Protein AF-A0A7R9AY25-F1 (afdb_monomer_lite)

Organism: Timema shepardi (NCBI:txid629360)

pLDDT: mean 80.38, std 18.95, range [48.25, 98.31]

Foldseek 3Di:
DDALVNEDQQFGQDPNDTHRVVVVLQWAPQWDWGGGRRDIDTDHDPQWDDGRRHDTDGHDPVNPPPPPPPPPPPPPVCPVVVVVVVVVVPPPDDDPVDPDTD

Radius of gyration: 28.58 Å; chains: 1; bounding box: 34×58×77 Å

Sequence (102 aa):
MLENRDCSNRRSCVNNECVNPCNLQVCGVRAQCDVENHVPVCSCPQRYTGNPFQYCNEIDPSELKPRTTAPVLVDLHSTELGRSIVKQLITSVYDPNIGDKV

Structure (mmCIF, N/CA/C/O backbone):
data_AF-A0A7R9AY25-F1
#
_entry.id   AF-A0A7R9AY25-F1
#
loop_
_atom_site.group_PDB
_atom_site.id
_atom_site.type_symbol
_atom_site.label_atom_id
_atom_site.label_alt_id
_atom_site.label_comp_id
_atom_site.label_asym_id
_atom_site.label_entity_id
_atom_site.label_seq_id
_atom_site.pdbx_PDB_ins_code
_atom_site.Cartn_x
_atom_site.Cartn_y
_atom_site.Cartn_z
_atom_site.occupancy
_atom_site.B_iso_or_equiv
_atom_site.auth_seq_id
_atom_site.auth_comp_id
_atom_site.auth_asym_id
_atom_site.auth_atom_id
_atom_site.pdbx_PDB_model_num
ATOM 1 N N . MET A 1 1 ? 18.585 0.985 -23.156 1.00 83.75 1 MET A N 1
ATOM 2 C CA . MET A 1 1 ? 17.528 0.173 -22.523 1.00 83.75 1 MET A CA 1
ATOM 3 C C . MET A 1 1 ? 16.949 1.021 -21.416 1.00 83.75 1 MET A C 1
ATOM 5 O O . MET A 1 1 ? 17.728 1.703 -20.7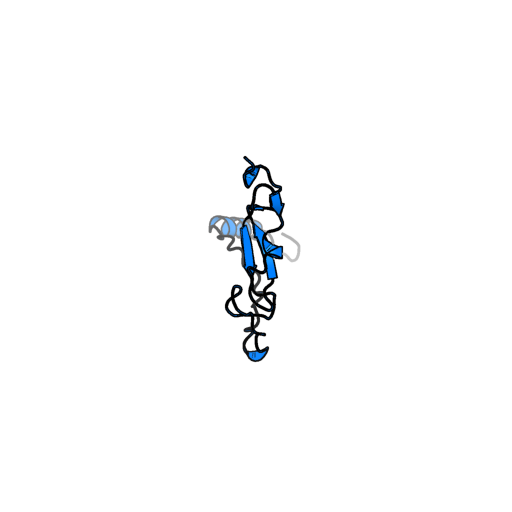68 1.00 83.75 1 MET A O 1
ATOM 9 N N . LEU A 1 2 ? 15.629 1.052 -21.290 1.00 94.62 2 LEU A N 1
ATOM 10 C CA . LEU A 1 2 ? 14.937 1.872 -20.303 1.00 94.62 2 LEU A CA 1
ATOM 11 C C . LEU A 1 2 ? 15.036 1.218 -18.920 1.00 94.62 2 LEU A C 1
ATOM 13 O O . LEU A 1 2 ? 14.882 0.002 -18.796 1.00 94.62 2 LEU A O 1
ATOM 17 N N . GLU A 1 3 ? 15.249 2.017 -17.884 1.00 96.31 3 GLU A N 1
ATOM 18 C CA . GLU A 1 3 ? 15.312 1.590 -16.486 1.00 96.31 3 GLU A CA 1
ATOM 19 C C . GLU A 1 3 ? 14.332 2.399 -15.623 1.00 96.31 3 GLU A C 1
ATOM 21 O O . GLU A 1 3 ? 13.797 3.420 -16.047 1.00 96.31 3 GLU A O 1
ATOM 26 N N . ASN A 1 4 ? 14.099 1.973 -14.376 1.00 95.75 4 ASN A N 1
ATOM 27 C CA . ASN A 1 4 ? 13.196 2.676 -13.454 1.00 95.75 4 ASN A CA 1
ATOM 28 C C . ASN A 1 4 ? 13.530 4.169 -13.307 1.00 95.75 4 ASN A C 1
ATOM 30 O O . ASN A 1 4 ? 12.622 4.992 -13.323 1.00 95.75 4 ASN A O 1
ATOM 34 N N . ARG A 1 5 ? 14.823 4.519 -13.255 1.00 96.25 5 ARG A N 1
ATOM 35 C CA . ARG A 1 5 ? 15.304 5.909 -13.141 1.00 96.25 5 ARG A CA 1
ATOM 36 C C . ARG A 1 5 ? 14.931 6.807 -14.325 1.00 96.25 5 ARG A C 1
ATOM 38 O O . ARG A 1 5 ? 14.961 8.024 -14.184 1.00 96.25 5 ARG A O 1
ATOM 45 N N . ASP A 1 6 ? 14.608 6.215 -15.473 1.00 96.88 6 ASP A N 1
ATOM 46 C CA . ASP A 1 6 ? 14.169 6.945 -16.664 1.00 96.88 6 ASP A CA 1
ATOM 47 C C . ASP A 1 6 ? 12.656 7.230 -16.624 1.00 96.88 6 ASP A C 1
ATOM 49 O O . ASP A 1 6 ? 12.136 8.032 -17.402 1.00 96.88 6 ASP A O 1
ATOM 53 N N . CYS A 1 7 ? 11.932 6.583 -15.706 1.00 96.19 7 CYS A N 1
ATOM 54 C CA . CYS A 1 7 ? 10.521 6.816 -15.451 1.00 96.19 7 CYS A CA 1
ATOM 55 C C . CYS A 1 7 ? 10.321 7.863 -14.346 1.00 96.19 7 CYS A C 1
ATOM 57 O O . CYS A 1 7 ? 11.161 8.080 -13.479 1.00 96.19 7 CYS A O 1
ATOM 59 N N . SER A 1 8 ? 9.149 8.503 -14.334 1.00 95.50 8 SER A N 1
ATOM 60 C CA . SER A 1 8 ? 8.728 9.324 -13.190 1.00 95.50 8 SER A CA 1
ATOM 61 C C . SER A 1 8 ? 8.620 8.472 -11.916 1.00 95.50 8 SER A C 1
ATOM 63 O O . SER A 1 8 ? 8.281 7.294 -11.997 1.00 95.50 8 SER A O 1
ATOM 65 N N . ASN A 1 9 ? 8.805 9.073 -10.737 1.00 92.56 9 ASN A N 1
ATOM 66 C CA . ASN A 1 9 ? 8.783 8.386 -9.432 1.00 92.56 9 ASN A CA 1
ATOM 67 C C . ASN A 1 9 ? 7.524 7.536 -9.163 1.00 92.56 9 ASN A C 1
ATOM 69 O O . ASN A 1 9 ? 7.575 6.602 -8.367 1.00 92.56 9 ASN A O 1
ATOM 73 N N . ARG A 1 10 ? 6.398 7.837 -9.829 1.00 94.75 10 ARG A N 1
ATOM 74 C CA . ARG A 1 10 ? 5.134 7.079 -9.733 1.00 94.75 10 ARG A CA 1
ATOM 75 C C . ARG A 1 10 ? 4.948 6.015 -10.833 1.00 94.75 10 ARG A C 1
ATOM 77 O O . ARG A 1 10 ? 3.831 5.550 -11.051 1.00 94.75 10 ARG A O 1
ATOM 84 N N . ARG A 1 11 ? 5.996 5.663 -11.583 1.00 97.31 11 ARG A N 1
ATOM 85 C CA . ARG A 1 11 ? 5.961 4.684 -12.687 1.00 97.31 11 ARG A CA 1
ATOM 86 C C . ARG A 1 11 ? 7.179 3.774 -12.661 1.00 97.31 11 ARG A C 1
ATOM 88 O O . ARG A 1 11 ? 8.224 4.203 -12.214 1.00 97.31 11 ARG A O 1
ATOM 95 N N . SER A 1 12 ? 7.075 2.574 -13.208 1.00 97.06 12 SER A N 1
ATOM 96 C CA . SER A 1 12 ? 8.154 1.580 -13.253 1.00 97.06 12 SER A CA 1
ATOM 97 C C . SER A 1 12 ? 8.399 1.136 -14.687 1.00 97.06 12 SER A C 1
ATOM 99 O O . SER A 1 12 ? 7.471 1.138 -15.497 1.00 97.06 12 SER A O 1
ATOM 101 N N . CYS A 1 13 ? 9.633 0.745 -15.000 1.00 97.31 13 CYS A N 1
ATOM 102 C CA . CYS A 1 13 ? 9.959 0.189 -16.306 1.00 97.31 13 CYS A CA 1
ATOM 103 C C . CYS A 1 13 ? 9.558 -1.290 -16.354 1.00 97.31 13 CYS A C 1
ATOM 105 O O . CYS A 1 13 ? 10.111 -2.116 -15.628 1.00 97.31 13 CYS A O 1
ATOM 107 N N . VAL A 1 14 ? 8.613 -1.628 -17.230 1.00 95.00 14 VAL A N 1
ATOM 108 C CA . VAL A 1 14 ? 8.209 -3.004 -17.540 1.00 95.00 14 VAL A CA 1
ATOM 109 C C . VAL A 1 14 ? 8.228 -3.147 -19.056 1.00 95.00 14 VAL A C 1
ATOM 111 O O . VAL A 1 14 ? 7.615 -2.349 -19.755 1.00 95.00 14 VAL A O 1
ATOM 114 N N . ASN A 1 15 ? 8.952 -4.140 -19.582 1.00 94.31 15 ASN A N 1
ATOM 115 C CA . ASN A 1 15 ? 9.076 -4.376 -21.028 1.00 94.31 15 ASN A CA 1
ATOM 116 C C . ASN A 1 15 ? 9.479 -3.126 -21.835 1.00 94.31 15 ASN A C 1
ATOM 118 O O . ASN A 1 15 ? 8.993 -2.911 -22.942 1.00 94.31 15 ASN A O 1
ATOM 122 N N . ASN A 1 16 ? 10.405 -2.326 -21.291 1.00 95.75 16 ASN A N 1
ATOM 123 C CA . ASN A 1 16 ? 10.914 -1.108 -21.928 1.00 95.75 16 ASN A CA 1
ATOM 124 C C . ASN A 1 16 ? 9.857 0.019 -22.057 1.00 95.75 16 ASN A C 1
ATOM 126 O O . ASN A 1 16 ? 10.017 0.919 -22.880 1.00 95.75 16 ASN A O 1
ATOM 130 N N . GLU A 1 17 ? 8.806 -0.016 -21.228 1.00 96.44 17 GLU A N 1
ATOM 131 C CA . GLU A 1 17 ? 7.746 0.992 -21.127 1.00 96.44 17 GLU A CA 1
ATOM 132 C C . GLU A 1 17 ? 7.559 1.453 -19.667 1.00 96.44 17 GLU A C 1
ATOM 134 O O . GLU A 1 17 ? 7.617 0.651 -18.734 1.00 96.44 17 GLU A O 1
ATOM 139 N N . CYS A 1 18 ? 7.314 2.752 -19.452 1.00 97.62 18 CYS A N 1
ATOM 140 C CA . CYS A 1 18 ? 7.004 3.302 -18.129 1.00 97.62 18 CYS A CA 1
ATOM 141 C C . CYS A 1 18 ? 5.511 3.173 -17.798 1.00 97.62 18 CYS A C 1
ATOM 143 O O . CYS A 1 18 ? 4.700 4.006 -18.221 1.00 97.62 18 CYS A O 1
ATOM 145 N N . VAL A 1 19 ? 5.166 2.209 -16.949 1.00 96.94 19 VAL A N 1
ATOM 146 C CA . VAL A 1 19 ? 3.785 1.917 -16.531 1.00 96.94 19 VAL A CA 1
ATOM 147 C C . VAL A 1 19 ? 3.558 2.252 -15.058 1.00 96.94 19 VAL A C 1
ATOM 149 O O . VAL A 1 19 ? 4.502 2.323 -14.276 1.00 96.94 19 VAL A O 1
ATOM 152 N N . ASN A 1 20 ? 2.307 2.471 -14.646 1.00 96.50 20 ASN A N 1
ATOM 153 C CA . ASN A 1 20 ? 1.984 2.556 -13.220 1.00 96.50 20 ASN A CA 1
ATOM 154 C C . ASN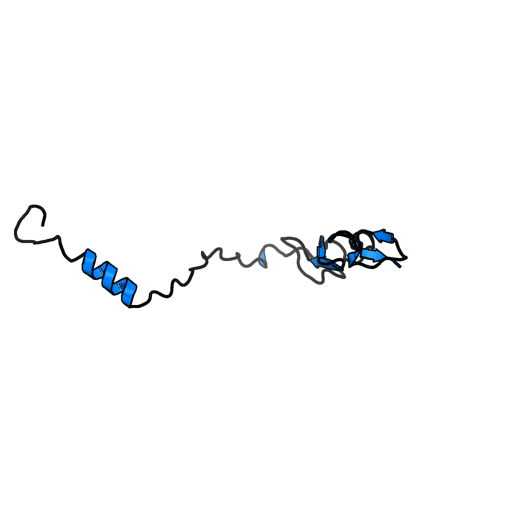 A 1 20 ? 1.939 1.128 -12.637 1.00 96.50 20 ASN A C 1
ATOM 156 O O . ASN A 1 20 ? 1.055 0.364 -13.036 1.00 96.50 20 ASN A O 1
ATOM 160 N N . PRO A 1 21 ? 2.828 0.757 -11.696 1.00 96.25 21 PRO A N 1
ATOM 161 C CA . PRO A 1 21 ? 2.861 -0.598 -11.151 1.00 96.25 21 PRO A CA 1
ATOM 162 C C . PRO A 1 21 ? 1.585 -0.981 -10.381 1.00 96.25 21 PRO A C 1
ATOM 164 O O . PRO A 1 21 ? 1.261 -2.163 -10.305 1.00 96.25 21 PRO A O 1
ATOM 167 N N . CYS A 1 22 ? 0.802 -0.017 -9.880 1.00 96.94 22 CYS A N 1
ATOM 168 C CA . CYS A 1 22 ? -0.489 -0.294 -9.240 1.00 96.94 22 CYS A CA 1
ATOM 169 C C . CYS A 1 22 ? -1.551 -0.835 -10.207 1.00 96.94 22 CYS A C 1
ATOM 171 O O . CYS A 1 22 ? -2.483 -1.513 -9.777 1.00 96.94 22 CYS A O 1
ATOM 173 N N . ASN A 1 23 ? -1.412 -0.590 -11.514 1.00 95.25 23 ASN A N 1
ATOM 174 C CA . ASN A 1 23 ? -2.353 -1.102 -12.515 1.00 95.25 23 ASN A CA 1
ATOM 175 C C . ASN A 1 23 ? -2.161 -2.602 -12.793 1.00 95.25 23 ASN A C 1
ATOM 177 O O . ASN A 1 23 ? -3.003 -3.211 -13.447 1.00 95.25 23 ASN A O 1
ATOM 181 N N . LEU A 1 24 ? -1.079 -3.205 -12.290 1.00 93.69 24 LEU A N 1
ATOM 182 C CA . LEU A 1 24 ? -0.735 -4.613 -12.504 1.00 93.69 24 LEU A CA 1
ATOM 183 C C . LEU A 1 24 ? -1.440 -5.571 -11.522 1.00 93.69 24 LEU A C 1
ATOM 185 O O . LEU A 1 24 ? -1.045 -6.726 -11.423 1.00 93.69 24 LEU A O 1
ATOM 189 N N . GLN A 1 25 ? -2.460 -5.102 -10.788 1.00 90.88 25 GLN A N 1
ATOM 190 C CA . GLN A 1 25 ? -3.236 -5.899 -9.818 1.00 90.88 25 GLN A CA 1
ATOM 191 C C . GLN A 1 25 ? -2.368 -6.627 -8.775 1.00 90.88 25 GLN A C 1
ATOM 193 O O . GLN A 1 25 ? -2.608 -7.773 -8.413 1.00 90.88 25 GLN A O 1
ATOM 198 N N . VAL A 1 26 ? -1.344 -5.936 -8.279 1.00 95.38 26 VAL A N 1
ATOM 199 C CA . VAL A 1 26 ? -0.377 -6.460 -7.298 1.00 95.38 26 VAL A CA 1
ATOM 200 C C . VAL A 1 26 ? -0.880 -6.440 -5.852 1.00 95.38 26 VAL A C 1
ATOM 202 O O . VAL A 1 26 ? -0.352 -7.165 -5.012 1.00 95.38 26 VAL A O 1
ATOM 205 N N . CYS A 1 27 ? -1.876 -5.605 -5.547 1.00 98.06 27 CYS A N 1
ATOM 206 C CA . CYS A 1 27 ? -2.453 -5.498 -4.209 1.00 98.06 27 CYS A CA 1
ATOM 207 C C . CYS A 1 27 ? -3.708 -6.361 -4.060 1.00 98.06 27 CYS A C 1
ATOM 209 O O . CYS A 1 27 ? -4.433 -6.616 -5.022 1.00 98.06 27 CYS A O 1
ATOM 211 N N . GLY A 1 28 ? -3.970 -6.769 -2.821 1.00 96.94 28 GLY A N 1
ATOM 212 C CA . GLY A 1 28 ? -5.124 -7.570 -2.445 1.00 96.94 28 GLY A CA 1
ATOM 213 C C . GLY A 1 28 ? -6.451 -6.820 -2.535 1.00 96.94 28 GLY A C 1
ATOM 214 O O . GLY A 1 28 ? -6.523 -5.602 -2.712 1.00 96.94 28 GLY A O 1
ATOM 215 N N . VAL A 1 29 ? -7.542 -7.559 -2.364 1.00 97.19 29 VAL A N 1
ATOM 216 C CA . VAL A 1 29 ? -8.897 -6.995 -2.412 1.00 97.19 29 VAL A CA 1
ATOM 217 C C . VAL A 1 29 ? -9.104 -6.021 -1.244 1.00 97.19 29 VAL A C 1
ATOM 219 O O . VAL A 1 29 ? -8.736 -6.312 -0.104 1.00 97.19 29 VAL A O 1
ATOM 222 N N . ARG A 1 30 ? -9.698 -4.853 -1.536 1.00 96.81 30 ARG A N 1
ATOM 223 C CA . ARG A 1 30 ? -9.912 -3.722 -0.602 1.00 96.81 30 ARG A CA 1
ATOM 224 C C . ARG A 1 30 ? -8.624 -3.078 -0.063 1.00 96.81 30 ARG A C 1
ATOM 226 O O . ARG A 1 30 ? -8.707 -2.239 0.831 1.00 96.81 30 ARG A O 1
ATOM 233 N N . ALA A 1 31 ? -7.456 -3.422 -0.608 1.00 98.19 31 ALA A N 1
ATOM 234 C CA . ALA A 1 31 ? -6.213 -2.718 -0.325 1.00 98.19 31 ALA A CA 1
ATOM 235 C C . ALA A 1 31 ? -6.091 -1.451 -1.185 1.00 98.19 31 ALA A C 1
ATOM 237 O O . ALA A 1 31 ? -6.555 -1.393 -2.326 1.00 98.19 31 ALA A O 1
ATOM 238 N N . GLN A 1 32 ? -5.443 -0.435 -0.631 1.00 97.75 32 GLN A N 1
ATOM 239 C CA . GLN A 1 32 ? -4.990 0.737 -1.359 1.00 97.75 32 GLN A CA 1
ATOM 240 C C . GLN A 1 32 ? -3.599 0.461 -1.934 1.00 97.75 32 GLN A C 1
ATOM 242 O O . GLN A 1 32 ? -2.760 -0.143 -1.266 1.00 97.75 32 GLN A O 1
ATOM 247 N N . CYS A 1 33 ? -3.356 0.928 -3.157 1.00 98.00 33 CYS A N 1
ATOM 248 C CA . CYS A 1 33 ? -2.037 0.908 -3.779 1.00 98.00 33 CYS A CA 1
ATOM 249 C C . CYS A 1 33 ? -1.507 2.335 -3.928 1.00 98.00 33 CYS A C 1
ATOM 251 O O . CYS A 1 33 ? -2.214 3.199 -4.452 1.00 98.00 33 CYS A O 1
ATOM 253 N N . ASP A 1 34 ? -0.269 2.562 -3.498 1.00 96.81 34 ASP A N 1
ATOM 254 C CA . ASP A 1 34 ? 0.528 3.741 -3.850 1.00 96.81 34 ASP A CA 1
ATOM 255 C C . ASP A 1 34 ? 1.843 3.302 -4.508 1.00 96.81 34 ASP A C 1
ATOM 257 O O . ASP A 1 34 ? 2.159 2.114 -4.557 1.00 96.81 34 ASP A O 1
ATOM 261 N N . VAL A 1 35 ? 2.603 4.249 -5.052 1.00 97.44 35 VAL A N 1
ATOM 262 C CA . VAL A 1 35 ? 3.891 3.976 -5.697 1.00 97.44 35 VAL A CA 1
ATOM 263 C C . VAL A 1 35 ? 4.989 4.750 -4.990 1.00 97.44 35 VAL A C 1
ATOM 265 O O . VAL A 1 35 ? 5.014 5.980 -5.037 1.00 97.44 35 VAL A O 1
ATOM 268 N N . GLU A 1 36 ? 5.935 4.020 -4.408 1.00 96.00 36 GLU A N 1
ATOM 269 C CA . GLU A 1 36 ? 7.134 4.576 -3.791 1.00 96.00 36 GLU A CA 1
ATOM 270 C C . GLU A 1 36 ? 8.365 4.059 -4.528 1.00 96.00 36 GLU A C 1
ATOM 272 O O . GLU A 1 36 ? 8.572 2.854 -4.644 1.00 96.00 36 GLU A O 1
ATOM 277 N N . ASN A 1 37 ? 9.189 4.969 -5.051 1.00 94.94 37 ASN A N 1
ATOM 278 C CA . ASN A 1 37 ? 10.438 4.636 -5.744 1.00 94.94 37 ASN A CA 1
ATOM 279 C C . ASN A 1 37 ? 10.268 3.554 -6.825 1.00 94.94 37 ASN A C 1
ATOM 281 O O . ASN A 1 37 ? 11.035 2.593 -6.880 1.00 94.94 37 ASN A O 1
ATOM 285 N N . HIS A 1 38 ? 9.265 3.718 -7.696 1.00 96.56 38 HIS A N 1
ATOM 286 C CA . HIS A 1 38 ? 8.950 2.761 -8.766 1.00 96.56 38 HIS A CA 1
ATOM 287 C C . HIS A 1 38 ? 8.507 1.372 -8.261 1.00 96.56 38 HIS A C 1
ATOM 289 O O . HIS A 1 38 ? 8.515 0.405 -9.025 1.00 96.56 38 HIS A O 1
ATOM 295 N N . VAL A 1 39 ? 8.107 1.250 -6.995 1.00 95.69 39 VAL A N 1
ATOM 296 C CA . VAL A 1 39 ? 7.613 0.010 -6.387 1.00 95.69 39 VAL A CA 1
ATOM 297 C C . VAL A 1 39 ? 6.179 0.231 -5.902 1.00 95.69 39 VAL A C 1
ATOM 299 O O . VAL A 1 39 ? 5.898 1.255 -5.279 1.00 95.69 39 VAL A O 1
ATOM 302 N N . PRO A 1 40 ? 5.247 -0.693 -6.186 1.00 96.88 40 PRO A N 1
ATOM 303 C CA . PRO A 1 40 ? 3.908 -0.614 -5.629 1.00 96.88 40 PRO A CA 1
ATOM 304 C C . PRO A 1 40 ? 3.943 -0.940 -4.132 1.00 96.88 40 PRO A C 1
ATOM 306 O O . PRO A 1 40 ? 4.481 -1.966 -3.715 1.00 96.88 40 PRO A O 1
ATOM 309 N N . VAL A 1 41 ? 3.332 -0.080 -3.328 1.00 97.31 41 VAL A N 1
ATOM 310 C CA . VAL A 1 41 ? 3.169 -0.245 -1.886 1.00 97.31 41 VAL A CA 1
ATOM 311 C C . VAL A 1 41 ? 1.689 -0.458 -1.598 1.00 97.31 41 VAL A C 1
ATOM 313 O O . VAL A 1 41 ? 0.855 0.398 -1.894 1.00 97.31 41 VAL A O 1
ATOM 316 N N . CYS A 1 42 ? 1.364 -1.614 -1.024 1.00 98.31 42 CYS A N 1
ATOM 317 C CA . CYS A 1 42 ? -0.002 -1.983 -0.673 1.00 98.31 42 CYS A CA 1
ATOM 318 C C . CYS A 1 42 ? -0.255 -1.729 0.815 1.00 98.31 42 CYS A C 1
ATOM 320 O O . CYS A 1 42 ? 0.522 -2.164 1.667 1.00 98.31 42 CYS A O 1
ATOM 322 N N . SER A 1 43 ? -1.370 -1.084 1.145 1.00 98.12 43 SER A N 1
ATOM 323 C CA . SER A 1 43 ? -1.789 -0.850 2.529 1.00 98.12 43 SER A CA 1
ATOM 324 C C . SER A 1 43 ? -3.292 -1.057 2.700 1.00 98.12 43 SER A C 1
ATOM 326 O O . SER A 1 43 ? -4.071 -0.891 1.761 1.00 98.12 43 SER A O 1
ATOM 328 N N . CYS A 1 44 ? -3.724 -1.450 3.899 1.00 98.12 44 CYS A N 1
ATOM 329 C CA . CYS A 1 44 ? -5.150 -1.454 4.212 1.00 98.12 44 CYS A CA 1
ATOM 330 C C . CYS A 1 44 ? -5.592 -0.023 4.563 1.00 98.12 44 CYS A C 1
ATOM 332 O O . CYS A 1 44 ? -4.954 0.607 5.412 1.00 98.12 44 CYS A O 1
ATOM 334 N N . PRO A 1 45 ? -6.659 0.503 3.933 1.00 96.12 45 PRO A N 1
ATOM 335 C CA . PRO A 1 45 ? -7.137 1.853 4.205 1.00 96.12 45 PRO A CA 1
ATOM 336 C C . PRO A 1 45 ? -7.693 1.975 5.629 1.00 96.12 45 PRO A C 1
ATOM 338 O O . PRO A 1 45 ? -7.881 0.989 6.347 1.00 96.12 45 PRO A O 1
ATOM 341 N N . GLN A 1 46 ? -7.983 3.205 6.058 1.00 92.12 46 GLN A N 1
ATOM 342 C CA . GLN A 1 46 ? -8.545 3.448 7.385 1.00 92.12 46 GLN A CA 1
ATOM 343 C C . GLN A 1 46 ? -9.800 2.592 7.609 1.00 92.12 46 GLN A C 1
ATOM 345 O O . GLN A 1 46 ? -10.660 2.519 6.735 1.00 92.12 46 GLN A O 1
ATOM 350 N N . ARG A 1 47 ? -9.918 1.998 8.807 1.00 90.50 47 ARG A N 1
ATOM 351 C CA . ARG A 1 47 ? -10.985 1.050 9.196 1.00 90.50 47 ARG A CA 1
ATOM 352 C C . ARG A 1 47 ? -10.852 -0.352 8.590 1.00 90.50 47 ARG A C 1
ATOM 354 O O . ARG A 1 47 ? -11.777 -1.140 8.750 1.00 90.50 47 ARG A O 1
ATOM 361 N N . TYR A 1 48 ? -9.714 -0.685 7.980 1.00 95.69 4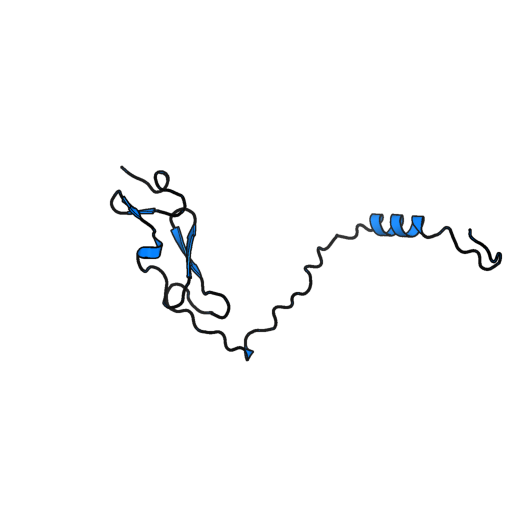8 TYR A N 1
ATOM 362 C CA . TYR A 1 48 ? -9.414 -2.031 7.496 1.00 95.69 48 TYR A CA 1
ATOM 363 C C . TYR A 1 48 ? -8.125 -2.598 8.097 1.00 95.69 48 TYR A C 1
ATOM 365 O O . TYR A 1 48 ? -7.215 -1.856 8.460 1.00 95.69 48 TYR A O 1
ATOM 373 N N . THR A 1 49 ? -8.041 -3.925 8.182 1.00 95.06 49 THR A N 1
ATOM 374 C CA . THR A 1 49 ? -6.879 -4.679 8.673 1.00 95.06 49 THR A CA 1
ATOM 375 C C . THR A 1 49 ? -6.705 -5.992 7.905 1.00 95.06 49 THR A C 1
ATOM 377 O O . THR A 1 49 ? -7.616 -6.434 7.211 1.00 95.06 49 THR A O 1
ATOM 380 N N . GLY A 1 50 ? -5.551 -6.644 8.022 1.00 95.69 50 GLY A N 1
ATOM 381 C CA . GLY A 1 50 ? -5.245 -7.903 7.338 1.00 95.69 50 GLY 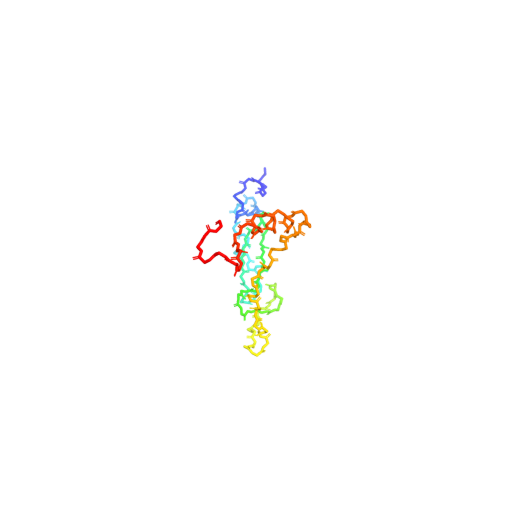A CA 1
ATOM 382 C C . GLY A 1 50 ? -3.985 -7.817 6.483 1.00 95.69 50 GLY A C 1
ATOM 383 O O . GLY A 1 50 ? -3.114 -6.985 6.731 1.00 95.69 50 GLY A O 1
ATOM 384 N N . ASN A 1 51 ? -3.879 -8.698 5.486 1.00 97.19 51 ASN A N 1
ATOM 385 C CA . ASN A 1 51 ? -2.740 -8.732 4.573 1.00 97.19 51 ASN A CA 1
ATOM 386 C C . ASN A 1 51 ? -3.055 -7.901 3.314 1.00 97.19 51 ASN A C 1
ATOM 388 O O . ASN A 1 51 ? -3.865 -8.346 2.498 1.00 97.19 51 ASN A O 1
ATOM 392 N N . PRO A 1 52 ? -2.399 -6.747 3.094 1.00 97.81 52 PRO A N 1
ATOM 393 C CA . PRO A 1 52 ? -2.697 -5.866 1.965 1.00 97.81 52 PRO A CA 1
ATOM 394 C C . PRO A 1 52 ? -2.326 -6.451 0.593 1.00 97.81 52 PRO A C 1
ATOM 396 O O . PRO A 1 52 ? -2.761 -5.919 -0.423 1.00 97.81 52 PRO A O 1
ATOM 399 N N . PHE A 1 53 ? -1.573 -7.554 0.533 1.00 97.31 53 PHE A N 1
ATOM 400 C CA . PHE A 1 53 ? -1.297 -8.290 -0.709 1.00 97.31 53 PHE A CA 1
ATOM 401 C C . PHE A 1 53 ? -2.329 -9.387 -1.006 1.00 97.31 53 PHE A C 1
ATOM 403 O O . PHE A 1 53 ? -2.293 -9.992 -2.071 1.00 97.31 53 PHE A O 1
ATOM 410 N N . GLN A 1 54 ? -3.249 -9.663 -0.076 1.00 97.12 54 GLN A N 1
ATOM 411 C CA . GLN A 1 54 ? -4.276 -10.697 -0.234 1.00 97.12 54 GLN A CA 1
ATOM 412 C C . GLN A 1 54 ? -5.681 -10.120 -0.056 1.00 97.12 54 GLN A C 1
ATOM 414 O O . GLN A 1 54 ? -6.473 -10.104 -0.998 1.00 97.12 54 GLN A O 1
ATOM 419 N N . TYR A 1 55 ? -5.994 -9.636 1.147 1.00 97.56 55 TYR A N 1
ATOM 420 C CA . TYR A 1 55 ? -7.323 -9.154 1.502 1.00 97.56 55 TYR A CA 1
ATOM 421 C C . TYR A 1 55 ? -7.287 -8.257 2.747 1.00 97.56 55 TYR A C 1
ATOM 423 O O . TYR A 1 55 ? -6.719 -8.629 3.780 1.00 97.56 55 TYR A O 1
ATOM 431 N N . CYS A 1 56 ? -7.958 -7.109 2.664 1.00 97.81 56 CYS A N 1
ATOM 432 C CA . CYS A 1 56 ? -8.205 -6.215 3.791 1.00 97.81 56 CYS A CA 1
ATOM 433 C C . CYS A 1 56 ? -9.646 -6.386 4.303 1.00 97.81 56 CYS A C 1
ATOM 435 O O . CYS A 1 56 ? -10.618 -6.150 3.584 1.00 97.81 56 CYS A O 1
ATOM 437 N N . ASN A 1 57 ? -9.782 -6.783 5.565 1.00 96.69 57 ASN A N 1
ATOM 438 C CA . ASN A 1 57 ? -11.045 -6.959 6.277 1.00 96.69 57 ASN A CA 1
ATOM 439 C C . ASN A 1 57 ? -11.441 -5.675 7.004 1.00 96.69 57 ASN A C 1
ATOM 441 O O . ASN A 1 57 ? -10.575 -4.963 7.508 1.00 96.69 57 ASN A O 1
ATOM 445 N N . GLU A 1 58 ? -12.739 -5.393 7.088 1.00 95.12 58 GLU A N 1
ATOM 446 C CA . GLU A 1 58 ? -13.244 -4.299 7.921 1.00 95.12 58 GLU A CA 1
ATOM 447 C C . GLU A 1 58 ? -12.919 -4.568 9.392 1.00 95.12 58 GLU A C 1
ATOM 449 O O . GLU A 1 58 ? -13.078 -5.686 9.882 1.00 95.12 58 GLU A O 1
ATOM 454 N N . ILE A 1 59 ? -12.447 -3.540 10.093 1.00 91.62 59 ILE A N 1
ATOM 455 C CA . ILE A 1 59 ? -12.232 -3.603 11.535 1.00 91.62 59 ILE A CA 1
ATOM 456 C C . ILE A 1 59 ? -13.592 -3.445 12.207 1.00 91.62 59 ILE A C 1
ATOM 458 O O . ILE A 1 59 ? -14.269 -2.431 12.001 1.00 91.62 59 ILE A O 1
ATOM 462 N N . ASP A 1 60 ? -13.960 -4.419 13.039 1.00 86.19 60 ASP A N 1
ATOM 463 C CA . ASP A 1 60 ? -15.128 -4.306 13.904 1.00 86.19 60 ASP A CA 1
ATOM 464 C C . ASP A 1 60 ? -14.988 -3.034 14.764 1.00 86.19 60 ASP A C 1
ATOM 466 O O . ASP A 1 60 ? -13.951 -2.843 15.405 1.00 86.19 60 ASP A O 1
ATOM 470 N N . PRO A 1 61 ? -15.988 -2.134 14.790 1.00 78.00 61 PRO A N 1
ATOM 471 C CA . PRO A 1 61 ? -15.950 -0.932 15.615 1.00 78.00 61 PRO A CA 1
ATOM 472 C C . PRO A 1 61 ? -15.573 -1.170 17.085 1.00 78.00 61 PRO A C 1
ATOM 474 O O . PRO A 1 61 ? -15.001 -0.267 17.692 1.00 78.00 61 PRO A O 1
ATOM 477 N N . SER A 1 62 ? -15.857 -2.353 17.638 1.00 76.19 62 SER A N 1
ATOM 478 C CA . SER A 1 62 ? -15.479 -2.754 18.998 1.00 76.19 62 SER A CA 1
ATOM 479 C C . SER A 1 62 ? -13.972 -2.988 19.184 1.00 76.19 62 SER A C 1
ATOM 481 O O . SER A 1 62 ? -13.453 -2.770 20.277 1.00 76.19 62 SER A O 1
ATOM 483 N N . GLU A 1 63 ? -13.253 -3.348 18.117 1.00 70.31 63 GLU A N 1
ATOM 484 C CA . GLU A 1 63 ? -11.804 -3.606 18.109 1.00 70.31 63 GLU A CA 1
ATOM 485 C C . GLU A 1 63 ? -10.974 -2.338 17.867 1.00 70.31 63 GLU A C 1
ATOM 487 O O . GLU A 1 63 ? -9.763 -2.307 18.115 1.00 70.31 63 GLU A O 1
ATOM 492 N N . LEU A 1 64 ? -11.603 -1.244 17.421 1.00 69.12 64 LEU A N 1
ATOM 493 C CA . LEU A 1 64 ? -10.950 0.058 17.441 1.00 69.12 64 LEU A CA 1
ATOM 494 C C . LEU A 1 64 ? -10.855 0.533 18.882 1.00 69.12 64 LEU A C 1
ATOM 496 O O . LEU A 1 64 ? -11.686 1.307 19.358 1.00 69.12 64 LEU A O 1
ATOM 500 N N . LYS A 1 65 ? -9.771 0.136 19.555 1.00 69.00 65 LYS A N 1
ATOM 501 C CA . LYS A 1 65 ? -9.299 0.883 20.718 1.00 69.00 65 LYS A CA 1
ATOM 502 C C . LYS A 1 65 ? -9.281 2.353 20.303 1.00 69.00 65 LYS A C 1
ATOM 504 O O . LYS A 1 65 ? -8.674 2.653 19.266 1.00 69.00 65 LYS A O 1
ATOM 509 N N . PRO A 1 66 ? -9.972 3.253 21.030 1.00 68.62 66 PRO A N 1
ATOM 510 C CA . PRO A 1 66 ? -9.941 4.666 20.709 1.00 68.62 66 PRO A CA 1
ATOM 511 C C . PRO A 1 66 ? -8.473 5.030 20.598 1.00 68.62 66 PRO A C 1
ATOM 513 O O . PRO A 1 66 ? -7.712 4.837 21.548 1.00 68.62 66 PRO A O 1
ATOM 516 N N . ARG A 1 67 ? -8.061 5.445 19.394 1.00 63.03 67 ARG A N 1
ATOM 517 C CA . ARG A 1 67 ? -6.729 5.983 19.178 1.00 63.03 67 ARG A CA 1
ATOM 518 C C . ARG A 1 67 ? -6.702 7.172 20.106 1.00 63.03 67 ARG A C 1
ATOM 520 O O . ARG A 1 67 ? -7.336 8.179 19.806 1.00 63.03 67 ARG A O 1
ATOM 527 N N . THR A 1 68 ? -6.094 7.007 21.273 1.00 52.22 68 THR A N 1
ATOM 528 C CA . THR A 1 68 ? -5.879 8.094 22.199 1.00 52.22 68 THR A CA 1
ATOM 529 C C . THR A 1 68 ? -5.079 9.088 21.387 1.00 52.22 68 THR A C 1
ATOM 531 O O . THR A 1 68 ? -3.872 8.960 21.215 1.00 52.22 68 THR A O 1
ATOM 534 N N . THR A 1 69 ? -5.760 10.107 20.874 1.00 57.94 69 THR A N 1
ATOM 535 C CA . THR A 1 69 ? -5.185 11.422 20.651 1.00 57.94 69 THR A CA 1
ATOM 536 C C . THR A 1 69 ? -4.869 11.978 22.035 1.00 57.94 69 THR A C 1
ATOM 538 O O . THR A 1 69 ? -5.359 13.031 22.428 1.00 57.94 69 THR A O 1
ATOM 541 N N . ALA A 1 70 ? -4.087 11.233 22.823 1.00 61.16 70 ALA A N 1
ATOM 542 C CA . ALA A 1 70 ? -3.225 11.866 23.776 1.00 61.16 70 ALA A CA 1
ATOM 543 C C . ALA A 1 70 ? -2.412 12.819 22.899 1.00 61.16 70 ALA A C 1
ATOM 545 O O . ALA A 1 70 ? -1.853 12.366 21.887 1.00 61.16 70 ALA A O 1
ATOM 546 N N . PRO A 1 71 ? -2.426 14.131 23.176 1.00 60.88 71 PRO A N 1
ATOM 547 C CA . PRO A 1 71 ? -1.447 14.993 22.549 1.00 60.88 71 PRO A CA 1
ATOM 548 C C . PRO A 1 71 ? -0.106 14.290 22.731 1.00 60.88 71 PRO A C 1
ATOM 550 O O . PRO A 1 71 ? 0.164 13.763 23.814 1.00 60.88 71 PRO A O 1
ATOM 553 N N . VAL A 1 72 ? 0.688 14.207 21.661 1.00 54.47 72 VAL A N 1
ATOM 554 C CA . VAL A 1 72 ? 2.111 13.933 21.819 1.00 54.47 72 VAL A CA 1
ATOM 555 C C . VAL A 1 72 ? 2.546 14.991 22.820 1.00 54.47 72 VAL A C 1
ATOM 557 O O . VAL A 1 72 ? 2.624 16.171 22.476 1.00 54.47 72 VAL A O 1
ATOM 560 N N . LEU A 1 73 ? 2.709 14.604 24.086 1.00 60.44 73 LEU A N 1
ATOM 561 C CA . LEU A 1 73 ? 3.568 15.339 24.979 1.00 60.44 73 LEU A CA 1
ATOM 562 C C . LEU A 1 73 ? 4.889 15.226 24.246 1.00 60.44 73 LEU A C 1
ATOM 564 O O . LEU A 1 73 ? 5.548 14.193 24.262 1.00 60.44 73 LEU A O 1
ATOM 568 N N . VAL A 1 74 ? 5.190 16.256 23.457 1.00 52.47 74 VAL A N 1
ATOM 569 C CA . VAL A 1 74 ? 6.568 16.593 23.199 1.00 52.47 74 VAL A CA 1
ATOM 570 C C . VAL A 1 74 ? 7.150 16.614 24.595 1.00 52.47 74 VAL A C 1
ATOM 572 O O . VAL A 1 74 ? 6.802 17.473 25.406 1.00 52.47 74 VAL A O 1
ATOM 575 N N . ASP A 1 75 ? 7.933 15.594 24.921 1.00 56.56 75 ASP A N 1
ATOM 576 C CA . ASP A 1 75 ? 8.847 15.684 26.030 1.00 56.56 75 ASP A CA 1
ATOM 577 C C . ASP A 1 75 ? 9.794 16.820 25.628 1.00 56.56 75 ASP A C 1
ATOM 579 O O . ASP A 1 75 ? 10.879 16.615 25.086 1.00 56.56 75 ASP A O 1
ATOM 583 N N . LEU A 1 76 ? 9.370 18.071 25.862 1.00 55.03 76 LEU A N 1
ATOM 584 C CA . LEU A 1 76 ? 10.305 19.077 26.300 1.00 55.03 76 LEU A CA 1
ATOM 585 C C . LEU A 1 76 ? 10.872 18.436 27.550 1.00 55.03 76 LEU A C 1
ATOM 587 O O . LEU A 1 76 ? 10.260 18.503 28.619 1.00 55.03 76 LEU A O 1
ATOM 591 N N . HIS A 1 77 ? 12.008 17.758 27.388 1.00 50.34 77 HIS A N 1
ATOM 592 C CA . HIS A 1 77 ? 12.945 17.547 28.462 1.00 50.34 77 HIS A CA 1
ATOM 593 C C . HIS A 1 77 ? 13.036 18.899 29.161 1.00 50.34 77 HIS A C 1
ATOM 595 O O . HIS A 1 77 ? 13.667 19.834 28.668 1.00 50.34 77 HIS A O 1
ATOM 601 N N . SER A 1 78 ? 12.287 19.033 30.255 1.00 56.84 78 SER A N 1
ATOM 602 C CA . SER A 1 78 ? 12.393 20.153 31.161 1.00 56.84 78 SER A CA 1
ATOM 603 C C . SER A 1 78 ? 13.780 19.982 31.736 1.00 56.84 78 SER A C 1
ATOM 605 O O . SER A 1 78 ? 13.955 19.271 32.722 1.00 56.84 78 SER A O 1
ATOM 607 N N . THR A 1 79 ? 14.786 20.544 31.071 1.00 60.53 79 THR A N 1
ATOM 608 C CA . THR A 1 79 ? 16.089 20.720 31.685 1.00 60.53 79 THR A CA 1
ATOM 609 C C . THR A 1 79 ? 15.812 21.431 33.002 1.00 60.53 79 THR A C 1
ATOM 611 O O . THR A 1 79 ? 15.050 22.400 33.047 1.00 60.53 79 THR A O 1
ATOM 614 N N . GLU A 1 80 ? 16.351 20.918 34.105 1.00 58.59 80 GLU A N 1
ATOM 615 C CA . GLU A 1 80 ? 16.120 21.503 35.431 1.00 58.59 80 GLU A CA 1
ATOM 616 C C . GLU A 1 80 ? 16.484 23.003 35.471 1.00 58.59 80 GLU A C 1
ATOM 618 O O . GLU A 1 80 ? 15.907 23.763 36.249 1.00 58.59 80 GLU A O 1
ATOM 623 N N . LEU A 1 81 ? 17.329 23.464 34.536 1.00 57.03 81 LEU A N 1
ATOM 624 C CA . LEU A 1 81 ? 17.605 24.879 34.280 1.00 57.03 81 LEU A CA 1
ATOM 625 C C . LEU A 1 81 ? 16.362 25.704 33.889 1.00 57.03 81 LEU A C 1
ATOM 627 O O . LEU A 1 81 ? 16.216 26.828 34.364 1.00 57.03 81 LEU A O 1
ATOM 631 N N . GLY A 1 82 ? 15.445 25.177 33.070 1.00 54.50 82 GLY A N 1
ATOM 632 C CA . GLY A 1 82 ? 14.249 25.906 32.625 1.00 54.50 82 GLY A CA 1
ATOM 633 C C . GLY A 1 82 ? 13.258 26.181 33.760 1.00 54.50 82 GLY A C 1
ATOM 634 O O . GLY A 1 82 ? 12.675 27.262 33.835 1.00 54.50 82 GLY A O 1
ATOM 635 N N . ARG A 1 83 ? 13.121 25.245 34.709 1.00 59.97 83 ARG A N 1
ATOM 636 C CA . ARG A 1 83 ? 12.279 25.434 35.904 1.00 59.97 83 ARG A CA 1
ATOM 637 C C . ARG A 1 83 ? 12.860 26.476 36.862 1.00 59.97 83 ARG A C 1
ATOM 639 O O . ARG A 1 83 ? 12.093 27.208 37.486 1.00 59.97 83 ARG A O 1
ATOM 646 N N . SER A 1 84 ? 14.188 26.573 36.959 1.00 58.25 84 SER A N 1
ATOM 647 C CA . SER A 1 84 ? 14.848 27.540 37.844 1.00 58.25 84 SER A CA 1
ATOM 648 C C . SER A 1 84 ? 14.700 28.984 37.351 1.00 58.25 84 SER A C 1
ATOM 650 O O . SER A 1 84 ? 14.461 29.878 38.160 1.00 58.25 84 SER A O 1
ATOM 652 N N . ILE A 1 85 ? 14.748 29.206 36.031 1.00 60.06 85 ILE A N 1
ATOM 653 C CA . ILE A 1 85 ? 14.557 30.537 35.427 1.00 60.06 85 ILE A CA 1
ATOM 654 C C . ILE A 1 85 ? 13.109 31.015 35.606 1.00 60.06 85 ILE A C 1
ATOM 656 O O . ILE A 1 85 ? 12.879 32.149 36.024 1.00 60.06 85 ILE A O 1
ATOM 660 N N . VAL A 1 86 ? 12.122 30.139 35.365 1.00 59.44 86 VAL A N 1
ATOM 661 C CA . VAL A 1 86 ? 10.696 30.477 35.544 1.00 59.44 86 VAL A CA 1
ATOM 662 C C . VAL A 1 86 ? 10.381 30.809 37.007 1.00 59.44 86 VAL A C 1
ATOM 664 O O . VAL A 1 86 ? 9.623 31.736 37.271 1.00 59.44 86 VAL A O 1
ATOM 667 N N . LYS A 1 87 ? 10.999 30.116 37.973 1.00 60.06 87 LYS A N 1
ATOM 668 C CA . LYS A 1 87 ? 10.801 30.394 39.405 1.00 60.06 87 LYS A CA 1
ATOM 669 C C . LYS A 1 87 ? 11.456 31.712 39.850 1.00 60.06 87 LYS A C 1
ATOM 671 O O . LYS A 1 87 ? 10.890 32.392 40.699 1.00 60.06 87 LYS A O 1
ATOM 676 N N . GLN A 1 88 ? 12.593 32.097 39.258 1.00 57.34 88 GLN A N 1
ATOM 677 C CA . GLN A 1 88 ? 13.285 33.365 39.545 1.00 57.34 88 GLN A CA 1
ATOM 678 C C . GLN A 1 88 ? 12.571 34.608 38.997 1.00 57.34 88 GLN A C 1
ATOM 680 O O . GLN A 1 88 ? 12.732 35.683 39.564 1.00 57.34 88 GLN A O 1
ATOM 685 N N . LEU A 1 89 ? 11.759 34.476 37.944 1.00 55.69 89 LEU A N 1
ATOM 686 C CA . LEU A 1 89 ? 10.964 35.589 37.408 1.00 55.69 89 LEU A CA 1
ATOM 687 C C . LEU A 1 89 ? 9.650 35.833 38.173 1.00 55.69 89 LEU A C 1
ATOM 689 O O . LEU A 1 89 ? 9.008 36.853 37.952 1.00 55.69 89 LEU A O 1
ATOM 693 N N . ILE A 1 90 ? 9.240 34.918 39.063 1.00 57.69 90 ILE A N 1
ATOM 694 C CA . ILE A 1 90 ? 7.934 34.967 39.750 1.00 57.69 90 ILE A CA 1
ATOM 695 C C . ILE A 1 90 ? 8.061 35.370 41.240 1.00 57.69 90 ILE A C 1
ATOM 697 O O . ILE A 1 90 ? 7.060 35.661 41.886 1.00 57.69 90 ILE A O 1
ATOM 701 N N . T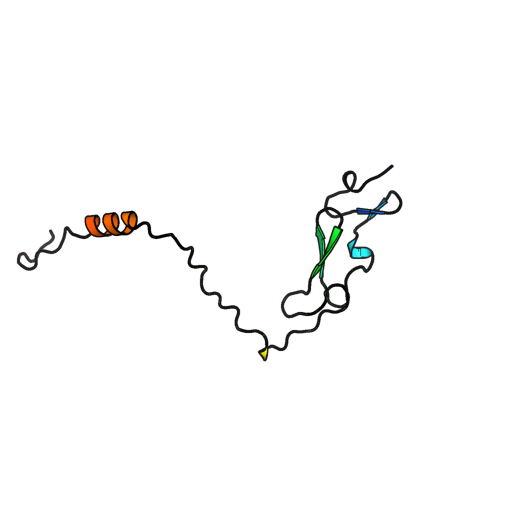HR A 1 91 ? 9.270 35.462 41.811 1.00 54.91 91 THR A N 1
ATOM 702 C CA . THR A 1 91 ? 9.472 35.792 43.246 1.00 54.91 91 THR A CA 1
ATOM 703 C C . THR A 1 91 ? 9.653 37.277 43.582 1.00 54.91 91 THR A C 1
ATOM 705 O O . THR A 1 91 ? 10.037 37.616 44.696 1.00 54.91 91 THR A O 1
ATOM 708 N N . SER A 1 92 ? 9.325 38.176 42.668 1.00 55.75 92 SER A N 1
ATOM 709 C CA . SER A 1 92 ? 8.959 39.560 42.987 1.00 55.75 92 SER A CA 1
ATOM 710 C C . SER A 1 92 ? 7.569 39.706 42.391 1.00 55.75 92 SER A C 1
ATOM 712 O O . SER A 1 92 ? 7.450 39.650 41.175 1.00 55.75 92 SER A O 1
ATOM 714 N N . VAL A 1 93 ? 6.490 39.538 43.150 1.00 56.28 93 VAL A N 1
ATOM 715 C CA . VAL A 1 93 ? 5.670 40.641 43.664 1.00 56.28 93 VAL A CA 1
ATOM 716 C C . VAL A 1 93 ? 4.584 40.001 44.543 1.00 56.28 93 VAL A C 1
ATOM 718 O O . VAL A 1 93 ? 3.608 39.487 44.005 1.00 56.28 93 VAL A O 1
ATOM 721 N N . TYR A 1 94 ? 4.758 39.964 45.867 1.00 49.75 94 TYR A N 1
ATOM 722 C CA . TYR A 1 94 ? 3.655 39.878 46.842 1.00 49.75 94 TYR A CA 1
ATOM 723 C C . TYR A 1 94 ? 4.204 40.074 48.264 1.00 49.75 94 TYR A C 1
ATOM 725 O O 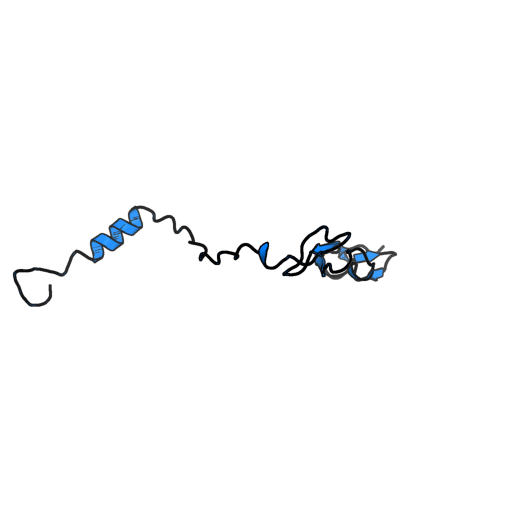. TYR A 1 94 ? 4.771 39.150 48.846 1.00 49.75 94 TYR A O 1
ATOM 733 N N . ASP A 1 95 ? 4.042 41.277 48.818 1.00 48.41 95 ASP A N 1
ATOM 734 C CA . ASP A 1 95 ? 4.256 41.550 50.243 1.00 48.41 95 ASP A CA 1
ATOM 735 C C . ASP A 1 95 ? 2.883 41.568 50.945 1.00 48.41 95 ASP A C 1
ATOM 737 O O . ASP A 1 95 ? 2.058 42.429 50.635 1.00 48.41 95 ASP A O 1
ATOM 741 N N . PRO A 1 96 ? 2.591 40.638 51.873 1.00 51.59 96 PRO A N 1
ATOM 742 C CA . PRO A 1 96 ? 1.319 40.608 52.593 1.00 51.59 96 PRO A CA 1
ATOM 743 C C . PRO A 1 96 ? 1.149 41.735 53.633 1.00 51.59 96 PRO A C 1
ATOM 745 O O . PRO A 1 96 ? 0.114 41.775 54.295 1.00 51.59 96 PRO A O 1
ATOM 748 N N . ASN A 1 97 ? 2.117 42.646 53.798 1.00 56.59 97 ASN A N 1
ATOM 749 C CA . ASN A 1 97 ? 2.048 43.756 54.761 1.00 56.59 97 ASN A CA 1
ATOM 750 C C . ASN A 1 97 ? 1.813 45.131 54.124 1.00 56.59 97 ASN A C 1
ATOM 752 O O . ASN A 1 97 ? 1.592 46.104 54.845 1.00 56.59 97 ASN A O 1
ATOM 756 N N . ILE A 1 98 ? 1.846 45.237 52.795 1.00 61.59 98 ILE A N 1
ATOM 757 C CA . ILE A 1 98 ? 1.641 46.496 52.076 1.00 61.59 98 ILE A CA 1
ATOM 758 C C . ILE A 1 98 ? 0.643 46.204 50.967 1.00 61.59 98 ILE A C 1
ATOM 760 O O . ILE A 1 98 ? 0.979 45.650 49.924 1.00 61.59 98 ILE A O 1
ATOM 764 N N . GLY A 1 99 ? -0.620 46.536 51.222 1.00 56.34 99 GLY A N 1
ATOM 765 C CA . GLY A 1 99 ? -1.701 46.415 50.253 1.00 56.34 99 GLY A CA 1
ATOM 766 C C . GLY A 1 99 ? -1.593 47.427 49.116 1.00 56.34 99 GLY A C 1
ATOM 767 O O . GLY A 1 99 ? -2.533 48.182 48.935 1.00 56.34 99 GLY A O 1
ATOM 768 N N . ASP A 1 100 ? -0.474 47.459 48.389 1.00 48.25 100 ASP A N 1
ATOM 769 C CA . ASP A 1 100 ? -0.427 47.809 46.970 1.00 48.25 100 ASP A CA 1
ATOM 770 C C . ASP A 1 100 ? 0.954 47.513 46.349 1.00 48.25 100 ASP A C 1
ATOM 772 O O . ASP A 1 100 ? 1.999 47.862 46.889 1.00 48.25 100 ASP A O 1
ATOM 776 N N . LYS A 1 101 ? 0.870 46.812 45.208 1.00 48.78 101 LYS A N 1
ATOM 777 C CA . LYS A 1 101 ? 1.863 46.369 44.203 1.00 48.78 101 LYS A CA 1
ATOM 778 C C . LYS A 1 101 ? 3.362 46.546 44.531 1.00 48.78 101 LYS A C 1
ATOM 780 O O . LYS A 1 101 ? 3.904 47.641 44.415 1.00 48.78 101 LYS A O 1
ATOM 785 N N . VAL A 1 102 ? 4.015 45.408 44.811 1.00 55.16 102 VAL A N 1
ATOM 786 C CA . VAL A 1 102 ? 5.481 45.202 44.722 1.00 55.16 102 VAL A CA 1
ATOM 787 C C . VAL A 1 102 ? 5.940 45.252 43.260 1.00 55.16 102 VAL A C 1
ATOM 789 O O . VAL A 1 102 ? 5.089 45.002 42.376 1.00 55.16 102 VAL A O 1
#

Secondary structure (DSSP, 8-state):
---GGGS-TT-EEETTEEE-GGGG--SPBT-EEEEETTEEEEEPPTTEEEETTTEEEEPPTTT----------------HHHHHHHHHTTSSS--TTSSS--